Protein AF-E5LF82-F1 (afdb_monomer_lite)

Structure (mmCIF, N/CA/C/O backbone):
data_AF-E5LF82-F1
#
_entry.id   AF-E5LF82-F1
#
loop_
_atom_site.group_PDB
_atom_site.id
_atom_site.type_symbol
_atom_site.label_atom_id
_atom_site.label_alt_id
_atom_site.label_comp_id
_atom_site.label_asym_id
_atom_site.label_entity_id
_atom_site.label_seq_id
_atom_site.pdbx_PDB_ins_code
_atom_site.Cartn_x
_atom_site.Cartn_y
_atom_site.Cartn_z
_atom_site.occupancy
_atom_site.B_iso_or_equiv
_atom_site.auth_seq_id
_atom_site.auth_comp_id
_atom_site.auth_asym_id
_atom_site.auth_atom_id
_atom_site.pdbx_PDB_model_num
ATOM 1 N N . MET A 1 1 ? -21.997 -11.253 11.250 1.00 47.41 1 MET A N 1
ATOM 2 C CA . MET A 1 1 ? -20.724 -11.170 10.497 1.00 47.41 1 MET A CA 1
ATOM 3 C C . MET A 1 1 ? -20.856 -10.512 9.112 1.00 47.41 1 MET A C 1
ATOM 5 O O . MET A 1 1 ? -19.871 -10.499 8.397 1.00 47.41 1 MET A O 1
ATOM 9 N N . GLN A 1 2 ? -21.996 -9.924 8.711 1.00 51.28 2 GLN A N 1
ATOM 10 C CA . GLN A 1 2 ? -22.192 -9.512 7.305 1.00 51.28 2 GLN A CA 1
ATOM 11 C C . GLN A 1 2 ? -21.919 -8.041 6.942 1.00 51.28 2 GLN A C 1
ATOM 13 O O . GLN A 1 2 ? -21.893 -7.746 5.759 1.00 51.28 2 GLN A O 1
ATOM 18 N N . ASN A 1 3 ? -21.644 -7.133 7.885 1.00 60.53 3 ASN A N 1
ATOM 19 C CA . ASN A 1 3 ? -21.541 -5.697 7.569 1.00 60.53 3 ASN A CA 1
ATOM 20 C C . ASN A 1 3 ? -20.245 -5.063 8.094 1.00 60.53 3 ASN A C 1
ATOM 22 O O . ASN A 1 3 ? -20.290 -4.052 8.793 1.00 60.53 3 ASN A O 1
ATOM 26 N N . ALA A 1 4 ? -19.084 -5.656 7.807 1.00 63.56 4 ALA A N 1
ATOM 27 C CA . ALA A 1 4 ? -17.857 -4.867 7.908 1.00 63.56 4 ALA A CA 1
ATOM 28 C C . ALA A 1 4 ? -17.873 -3.848 6.751 1.00 63.56 4 ALA A C 1
ATOM 30 O O . ALA A 1 4 ? -18.086 -4.268 5.611 1.00 63.56 4 ALA A O 1
ATOM 31 N N . PRO A 1 5 ? -17.709 -2.538 7.002 1.00 83.50 5 PRO A N 1
ATOM 32 C CA . PRO A 1 5 ? -17.713 -1.544 5.935 1.00 83.50 5 PRO A CA 1
ATOM 33 C C . PRO A 1 5 ? -16.528 -1.800 4.992 1.00 83.50 5 PRO A C 1
ATOM 35 O O . PRO A 1 5 ? -15.372 -1.587 5.355 1.00 83.50 5 PRO A O 1
ATOM 38 N N . LEU A 1 6 ? -16.832 -2.307 3.795 1.00 90.19 6 LEU A N 1
ATOM 39 C CA . LEU A 1 6 ? -15.876 -2.572 2.726 1.00 90.19 6 LEU A CA 1
ATOM 40 C C . LEU A 1 6 ? -15.941 -1.431 1.712 1.00 90.19 6 LEU A C 1
ATOM 42 O O . LEU A 1 6 ? -16.985 -1.182 1.113 1.00 90.19 6 LEU A O 1
ATOM 46 N N . PHE A 1 7 ? -14.812 -0.760 1.513 1.00 92.25 7 PHE A N 1
ATOM 47 C CA . PHE A 1 7 ? -14.659 0.288 0.511 1.00 92.25 7 PHE A CA 1
ATOM 48 C C . PHE A 1 7 ? -13.839 -0.267 -0.651 1.00 92.25 7 PHE A C 1
ATOM 50 O O . PHE A 1 7 ? -12.720 -0.733 -0.438 1.00 92.25 7 PHE A O 1
ATOM 57 N N . ILE A 1 8 ? -14.400 -0.225 -1.859 1.00 93.56 8 ILE A N 1
ATOM 58 C CA . ILE A 1 8 ? -13.746 -0.688 -3.088 1.00 93.56 8 ILE A CA 1
ATOM 59 C C . ILE A 1 8 ? -13.497 0.525 -3.978 1.00 93.56 8 ILE A C 1
ATOM 61 O O . ILE A 1 8 ? -14.382 1.362 -4.151 1.00 93.56 8 ILE A O 1
ATOM 65 N N . ASP A 1 9 ? -12.287 0.606 -4.520 1.00 91.62 9 ASP A N 1
ATOM 66 C CA . ASP A 1 9 ? -11.890 1.616 -5.491 1.00 91.62 9 ASP A CA 1
ATOM 67 C C . ASP A 1 9 ? -11.244 0.913 -6.683 1.00 91.62 9 ASP A C 1
ATOM 69 O O . ASP A 1 9 ? -10.179 0.312 -6.550 1.00 91.62 9 ASP A O 1
ATOM 73 N N . ASP A 1 10 ? -11.921 0.950 -7.824 1.00 90.94 10 ASP A N 1
ATOM 74 C CA . ASP A 1 10 ? -11.541 0.292 -9.074 1.00 90.94 10 ASP A CA 1
ATOM 75 C C . ASP A 1 10 ? -10.897 1.264 -10.078 1.00 90.94 10 ASP A C 1
ATOM 77 O O . ASP A 1 10 ? -10.710 0.924 -11.249 1.00 90.94 10 ASP A O 1
ATOM 81 N N . SER A 1 11 ? -10.524 2.472 -9.629 1.00 89.62 11 SER A N 1
ATOM 82 C CA . SER A 1 11 ? -9.855 3.455 -10.485 1.00 89.62 11 SER A CA 1
ATOM 83 C C . SER A 1 11 ? -8.552 2.868 -11.059 1.00 89.62 11 SER A C 1
ATOM 85 O O . SER A 1 11 ? -7.685 2.429 -10.294 1.00 89.62 11 SER A O 1
ATOM 87 N N . PRO A 1 12 ? -8.350 2.885 -12.388 1.00 86.19 12 PRO A N 1
ATOM 88 C CA . PRO A 1 12 ? -7.137 2.354 -12.996 1.00 86.19 12 PRO A CA 1
ATOM 89 C C . PRO A 1 12 ? -5.934 3.270 -12.736 1.00 86.19 12 PRO A C 1
ATOM 91 O O . PRO A 1 12 ? -6.082 4.475 -12.548 1.00 86.19 12 PRO A O 1
ATOM 94 N N . ASN A 1 13 ? -4.726 2.703 -12.804 1.00 83.00 13 ASN A N 1
ATOM 95 C CA . ASN A 1 13 ? -3.452 3.439 -12.802 1.00 83.00 13 ASN A CA 1
ATOM 96 C C . ASN A 1 13 ? -3.244 4.394 -11.611 1.00 83.00 13 ASN A C 1
ATOM 98 O O . ASN A 1 13 ? -2.552 5.403 -11.749 1.00 83.00 13 ASN A O 1
ATOM 102 N N . MET A 1 14 ? -3.814 4.085 -10.442 1.00 87.50 14 MET A N 1
ATOM 103 C CA . MET A 1 14 ? -3.644 4.922 -9.256 1.00 87.50 14 MET A CA 1
ATOM 104 C C . MET A 1 14 ? -2.170 5.063 -8.863 1.00 87.50 14 MET A C 1
ATOM 106 O O . MET A 1 14 ? -1.434 4.086 -8.682 1.00 87.50 14 MET A O 1
ATOM 110 N N . SER A 1 15 ? -1.759 6.310 -8.664 1.00 89.44 15 SER A N 1
ATOM 111 C CA . SER A 1 15 ? -0.474 6.648 -8.076 1.00 89.44 15 SER A CA 1
ATOM 112 C C . SER A 1 15 ? -0.471 6.369 -6.572 1.00 89.44 15 SER A C 1
ATOM 114 O O . SER A 1 15 ? -1.491 6.409 -5.877 1.00 89.44 15 SER A O 1
ATOM 116 N N . LEU A 1 16 ? 0.725 6.173 -6.020 1.00 90.31 16 LEU A N 1
ATOM 117 C CA . LEU A 1 16 ? 0.916 6.035 -4.577 1.00 90.31 16 LEU A CA 1
ATOM 118 C C . LEU A 1 16 ? 0.364 7.243 -3.791 1.00 90.31 16 LEU A C 1
ATOM 120 O O . LEU A 1 16 ? -0.136 7.078 -2.679 1.00 90.31 16 LEU A O 1
ATOM 124 N N . MET A 1 17 ? 0.444 8.456 -4.348 1.00 90.88 17 MET A N 1
ATOM 125 C CA . MET A 1 17 ? -0.061 9.666 -3.692 1.00 90.88 17 MET A CA 1
ATOM 126 C C . MET A 1 17 ? -1.590 9.654 -3.579 1.00 90.88 17 MET A C 1
ATOM 128 O O . MET A 1 17 ? -2.124 9.991 -2.521 1.00 90.88 17 MET A O 1
ATOM 132 N N . GLU A 1 18 ? -2.287 9.209 -4.624 1.00 92.56 18 GLU A N 1
ATOM 133 C CA . GLU A 1 18 ? -3.747 9.063 -4.615 1.00 92.56 18 GLU A CA 1
ATOM 134 C C . GLU A 1 18 ? -4.193 7.993 -3.617 1.00 92.56 18 GLU A C 1
ATOM 136 O O . GLU A 1 18 ? -5.106 8.239 -2.826 1.00 92.56 18 GLU A O 1
ATOM 141 N N . ILE A 1 19 ? -3.497 6.851 -3.570 1.00 93.69 19 ILE A N 1
ATOM 142 C CA . ILE A 1 19 ? -3.754 5.793 -2.581 1.00 93.69 19 ILE A CA 1
ATOM 143 C C . ILE A 1 19 ? -3.595 6.343 -1.159 1.00 93.69 19 ILE A C 1
ATOM 145 O O . ILE A 1 19 ? -4.478 6.154 -0.321 1.00 93.69 19 ILE A O 1
ATOM 149 N N . ARG A 1 20 ? -2.511 7.086 -0.883 1.00 94.50 20 ARG A N 1
ATOM 150 C CA . ARG A 1 20 ? -2.284 7.728 0.424 1.00 94.50 20 ARG A CA 1
ATOM 151 C C . ARG A 1 20 ? -3.421 8.682 0.791 1.00 94.50 20 ARG A C 1
ATOM 153 O O . ARG A 1 20 ? -3.935 8.609 1.906 1.00 94.50 20 ARG A O 1
ATOM 160 N N . ALA A 1 21 ? -3.831 9.553 -0.131 1.00 95.31 21 ALA A N 1
ATOM 161 C CA . ALA A 1 21 ? -4.909 10.512 0.103 1.00 95.31 21 ALA A CA 1
ATOM 162 C C . ALA A 1 21 ? -6.245 9.811 0.406 1.00 95.31 21 ALA A C 1
ATOM 164 O O . ALA A 1 21 ? -6.923 10.162 1.376 1.00 95.31 21 ALA A O 1
ATOM 165 N N . LYS A 1 22 ? -6.594 8.776 -0.369 1.00 94.69 22 LYS A N 1
ATOM 166 C CA . LYS A 1 22 ? -7.812 7.978 -0.166 1.00 94.69 22 LYS A CA 1
ATOM 167 C C . LYS A 1 22 ? -7.792 7.248 1.177 1.00 94.69 22 LYS A C 1
ATOM 169 O O . LYS A 1 22 ? -8.762 7.354 1.925 1.00 94.69 22 LYS A O 1
ATOM 174 N N . CYS A 1 23 ? -6.687 6.586 1.526 1.00 96.00 23 CYS A N 1
ATOM 175 C CA . CYS A 1 23 ? -6.569 5.861 2.794 1.00 96.00 23 CYS A CA 1
ATOM 176 C C . CYS A 1 23 ? -6.634 6.800 4.008 1.00 96.00 23 CYS A C 1
ATOM 178 O O . CYS A 1 23 ? -7.333 6.496 4.970 1.00 96.00 23 CYS A O 1
ATOM 180 N N . ARG A 1 24 ? -5.980 7.971 3.954 1.00 95.56 24 ARG A N 1
ATOM 181 C CA . ARG A 1 24 ? -6.075 8.991 5.014 1.00 95.56 24 ARG A CA 1
ATOM 182 C C . ARG A 1 24 ? -7.505 9.479 5.204 1.00 95.56 24 ARG A C 1
ATOM 184 O O . ARG A 1 24 ? -7.983 9.532 6.332 1.00 95.56 24 ARG A O 1
ATOM 191 N N . ARG A 1 25 ? -8.198 9.793 4.105 1.00 95.12 25 ARG A N 1
ATOM 192 C CA . ARG A 1 25 ? -9.608 10.197 4.147 1.00 95.12 25 ARG A CA 1
ATOM 193 C C . ARG A 1 25 ? -10.465 9.103 4.781 1.00 95.12 25 ARG A C 1
ATOM 195 O O . ARG A 1 25 ? -11.253 9.403 5.668 1.00 95.12 25 ARG A O 1
ATOM 202 N N . LEU A 1 26 ? -10.274 7.847 4.369 1.00 94.75 26 LEU A N 1
ATOM 203 C CA . LEU A 1 26 ? -11.003 6.710 4.930 1.00 94.75 26 LEU A CA 1
ATOM 204 C C . LEU A 1 26 ? -10.700 6.499 6.417 1.00 94.75 26 LEU A C 1
ATOM 206 O O . LEU A 1 26 ? -11.642 6.251 7.151 1.00 94.75 26 LEU A O 1
ATOM 210 N N . LYS A 1 27 ? -9.449 6.650 6.872 1.00 94.62 27 LYS A N 1
ATOM 211 C CA . LYS A 1 27 ? -9.064 6.558 8.295 1.00 94.62 27 LYS A CA 1
ATOM 212 C C . LYS A 1 27 ? -9.645 7.690 9.151 1.00 94.62 27 LYS A C 1
ATOM 214 O O . LYS A 1 27 ? -9.908 7.488 10.328 1.00 94.62 27 LYS A O 1
ATOM 219 N N . GLN A 1 28 ? -9.820 8.885 8.581 1.00 93.75 28 GLN A N 1
ATOM 220 C CA . GLN A 1 28 ? -10.410 10.030 9.284 1.00 93.75 28 GLN A CA 1
ATOM 221 C C . GLN A 1 28 ? -11.923 9.894 9.451 1.00 93.75 28 GLN A C 1
ATOM 223 O O . GLN A 1 28 ? -12.458 10.268 10.490 1.00 93.75 28 GLN A O 1
ATOM 228 N N . THR A 1 29 ? -12.617 9.402 8.422 1.00 93.06 29 THR A N 1
ATOM 229 C CA . THR A 1 29 ? -14.084 9.313 8.428 1.00 93.06 29 THR A CA 1
ATOM 230 C C . THR A 1 29 ? -14.610 7.939 8.831 1.00 93.06 29 THR A C 1
ATOM 232 O O . THR A 1 29 ? -15.795 7.811 9.123 1.00 93.06 29 THR A O 1
ATOM 235 N N . ASN A 1 30 ? -13.750 6.918 8.871 1.00 88.69 30 ASN A N 1
ATOM 236 C CA . ASN A 1 30 ? -14.090 5.537 9.207 1.00 88.69 30 ASN A CA 1
ATOM 237 C C . ASN A 1 30 ? -12.976 4.904 10.049 1.00 88.69 30 ASN A C 1
ATOM 239 O O . ASN A 1 30 ? -11.809 5.279 9.956 1.00 88.69 30 ASN A O 1
ATOM 243 N N . ASP A 1 31 ? -13.312 3.867 10.811 1.00 88.94 31 ASP A N 1
ATOM 244 C CA . ASP A 1 31 ? -12.331 3.084 11.564 1.00 88.94 31 ASP A CA 1
ATOM 245 C C . ASP A 1 31 ? -11.579 2.092 10.651 1.00 88.94 31 ASP A C 1
ATOM 247 O O . ASP A 1 31 ? -11.751 0.877 10.734 1.00 88.94 31 ASP A O 1
ATOM 251 N N . LEU A 1 32 ? -10.784 2.614 9.708 1.00 94.25 32 LEU A N 1
ATOM 252 C CA . LEU A 1 32 ? -10.026 1.808 8.747 1.00 94.25 32 LEU A CA 1
ATOM 253 C C . LEU A 1 32 ? -9.035 0.886 9.480 1.00 94.25 32 LEU A C 1
ATOM 255 O O . LEU A 1 32 ? -8.154 1.367 10.205 1.00 94.25 32 LEU A O 1
ATOM 259 N N . LYS A 1 33 ? -9.181 -0.430 9.261 1.00 93.69 33 LYS A N 1
ATOM 260 C CA . LYS A 1 33 ? -8.366 -1.494 9.883 1.00 93.69 33 LYS A CA 1
ATOM 261 C C . LYS A 1 33 ? -7.491 -2.290 8.917 1.00 93.69 33 LYS A C 1
ATOM 263 O O . LYS A 1 33 ? -6.581 -2.972 9.365 1.00 93.69 33 LYS A O 1
ATOM 268 N N . LEU A 1 34 ? -7.792 -2.258 7.621 1.00 94.81 34 LEU A N 1
ATOM 269 C CA . LEU A 1 34 ? -7.083 -3.036 6.611 1.00 94.81 34 LEU A CA 1
ATOM 270 C C . LEU A 1 34 ? -7.126 -2.304 5.274 1.00 94.81 34 LEU A C 1
ATOM 272 O O . LEU A 1 34 ? -8.161 -1.758 4.894 1.00 94.81 34 LEU A O 1
ATOM 276 N N . VAL A 1 35 ? -6.008 -2.341 4.554 1.00 95.69 35 VAL A N 1
ATOM 277 C CA . VAL A 1 35 ? -5.907 -1.894 3.165 1.00 95.69 35 VAL A CA 1
ATOM 278 C C . VAL A 1 35 ? -5.379 -3.056 2.336 1.00 95.69 35 VAL A C 1
ATOM 280 O O . VAL A 1 35 ? -4.351 -3.641 2.671 1.00 95.69 35 VAL A O 1
ATOM 283 N N . VAL A 1 36 ? -6.078 -3.378 1.250 1.00 95.44 36 VAL A N 1
ATOM 284 C CA . VAL A 1 36 ? -5.668 -4.390 0.271 1.00 95.44 36 VAL A CA 1
ATOM 285 C C . VAL A 1 36 ? -5.448 -3.691 -1.065 1.00 95.44 36 VAL A C 1
ATOM 287 O O . VAL A 1 36 ? -6.258 -2.856 -1.460 1.00 95.44 36 VAL A O 1
ATOM 290 N N . ILE A 1 37 ? -4.344 -4.012 -1.741 1.00 93.25 37 ILE A N 1
ATOM 291 C CA . ILE A 1 37 ? -4.011 -3.494 -3.072 1.00 93.25 37 ILE A CA 1
ATOM 292 C C . ILE A 1 37 ? -3.840 -4.686 -4.010 1.00 93.25 37 ILE A C 1
ATOM 294 O O . ILE A 1 37 ? -2.971 -5.526 -3.777 1.00 93.25 37 ILE A O 1
ATOM 298 N N . ASP A 1 38 ? -4.640 -4.725 -5.071 1.00 91.19 38 ASP A N 1
ATOM 299 C CA . ASP A 1 38 ? -4.603 -5.741 -6.124 1.00 91.19 38 ASP A CA 1
ATOM 300 C C . ASP A 1 38 ? -4.387 -5.055 -7.487 1.00 91.19 38 ASP A C 1
ATOM 302 O O . ASP A 1 38 ? -5.290 -4.415 -8.015 1.00 91.19 38 ASP A O 1
ATOM 306 N N . TYR A 1 39 ? -3.185 -5.046 -8.066 1.00 87.44 39 TYR A N 1
ATOM 307 C CA . TYR A 1 39 ? -1.903 -5.536 -7.552 1.00 87.44 39 TYR A CA 1
ATOM 308 C C . TYR A 1 39 ? -0.802 -4.488 -7.752 1.00 87.44 39 TYR A C 1
ATOM 310 O O . TYR A 1 39 ? -0.875 -3.617 -8.620 1.00 87.44 39 TYR A O 1
ATOM 318 N N . LEU A 1 40 ? 0.253 -4.578 -6.939 1.00 87.12 40 LEU A N 1
ATOM 319 C CA . LEU A 1 40 ? 1.314 -3.568 -6.839 1.00 87.12 40 LEU A CA 1
ATOM 320 C C . LEU A 1 40 ? 1.961 -3.224 -8.194 1.00 87.12 40 LEU A C 1
ATOM 322 O O . LEU A 1 40 ? 2.297 -2.073 -8.462 1.00 87.12 40 LEU A O 1
ATOM 326 N N . GLN A 1 41 ? 2.127 -4.215 -9.067 1.00 85.62 41 GLN A N 1
ATOM 327 C CA . GLN A 1 41 ? 2.744 -4.058 -10.381 1.00 85.62 41 GLN A CA 1
ATOM 328 C C . GLN A 1 41 ? 1.844 -3.356 -11.414 1.00 85.62 41 GLN A C 1
ATOM 330 O O . GLN A 1 41 ? 2.285 -3.206 -12.551 1.00 85.62 41 GLN A O 1
ATOM 335 N N . LEU A 1 42 ? 0.643 -2.890 -11.066 1.00 85.44 42 LEU A N 1
ATOM 336 C CA . LEU A 1 42 ? -0.119 -1.940 -11.894 1.00 85.44 42 LEU A CA 1
ATOM 337 C C . LEU A 1 42 ? 0.115 -0.482 -11.501 1.00 85.44 42 LEU A C 1
ATOM 339 O O . LEU A 1 42 ? -0.254 0.426 -12.240 1.00 85.44 42 LEU A O 1
ATOM 343 N N . MET A 1 43 ? 0.758 -0.239 -10.361 1.00 86.69 43 MET A N 1
ATOM 344 C CA . MET A 1 43 ? 1.076 1.114 -9.931 1.00 86.69 43 MET A CA 1
ATOM 345 C C . MET A 1 43 ? 2.192 1.706 -10.797 1.00 86.69 43 MET A C 1
ATOM 347 O O . MET A 1 43 ? 3.107 1.005 -11.246 1.00 86.69 43 MET A O 1
ATOM 351 N N . THR A 1 44 ? 2.143 3.018 -11.002 1.00 81.12 44 THR A N 1
ATOM 352 C CA . THR A 1 44 ? 3.186 3.777 -11.696 1.00 81.12 44 THR A CA 1
ATOM 353 C C . THR A 1 44 ? 3.592 4.989 -10.870 1.00 81.12 44 THR A C 1
ATOM 355 O O . THR A 1 44 ? 2.770 5.628 -10.212 1.00 81.12 44 THR A O 1
ATOM 358 N N . SER A 1 45 ? 4.885 5.300 -10.884 1.00 80.94 45 SER A N 1
ATOM 359 C CA . SER A 1 45 ? 5.429 6.514 -10.282 1.00 80.94 45 SER A CA 1
ATOM 360 C C . SER A 1 45 ? 5.253 7.737 -11.189 1.00 80.94 45 SER A C 1
ATOM 362 O O . SER A 1 45 ? 5.540 8.854 -10.758 1.00 80.94 45 SER A O 1
ATOM 364 N N . GLY A 1 46 ? 4.808 7.540 -12.442 1.00 79.62 46 GLY A N 1
ATOM 365 C CA . GLY A 1 46 ? 4.741 8.581 -13.473 1.00 79.62 46 GLY A CA 1
ATOM 366 C C . GLY A 1 46 ? 6.116 9.090 -13.923 1.00 79.62 46 GLY A C 1
ATOM 367 O O . GLY A 1 46 ? 6.198 10.083 -14.643 1.00 79.62 46 GLY A O 1
ATOM 368 N N . LYS A 1 47 ? 7.202 8.439 -13.487 1.00 81.81 47 LYS A N 1
ATOM 369 C CA . LYS A 1 47 ? 8.589 8.810 -13.777 1.00 81.81 47 LYS A CA 1
ATOM 370 C C . LYS A 1 47 ? 9.256 7.734 -14.623 1.00 81.81 47 LYS A C 1
ATOM 372 O O . LYS A 1 47 ? 8.925 6.556 -14.518 1.00 81.81 47 LYS A O 1
ATOM 377 N N . ALA A 1 48 ? 10.234 8.143 -15.428 1.00 78.94 48 ALA A N 1
ATOM 378 C CA . ALA A 1 48 ? 11.157 7.196 -16.034 1.00 78.94 48 ALA A CA 1
ATOM 379 C C . ALA A 1 48 ? 12.003 6.560 -14.921 1.00 78.94 48 ALA A C 1
ATOM 381 O O . ALA A 1 48 ? 12.685 7.263 -14.176 1.00 78.94 48 ALA A O 1
ATOM 382 N N . VAL A 1 49 ? 11.925 5.240 -14.801 1.00 82.69 49 VAL A N 1
ATOM 383 C CA . VAL A 1 49 ? 12.697 4.438 -13.849 1.00 82.69 49 VAL A CA 1
ATOM 384 C C . VAL A 1 49 ? 13.567 3.457 -14.621 1.00 82.69 49 VAL A C 1
ATOM 386 O O . VAL A 1 49 ? 13.124 2.867 -15.603 1.00 82.69 49 VAL A O 1
ATOM 389 N N . GLU A 1 50 ? 14.807 3.270 -14.173 1.00 81.75 50 GLU A N 1
ATOM 390 C CA . GLU A 1 50 ? 15.762 2.372 -14.838 1.00 81.75 50 GLU A CA 1
ATOM 391 C C . GLU A 1 50 ? 15.361 0.898 -14.712 1.00 81.75 50 GLU A C 1
ATOM 393 O O . GLU A 1 50 ? 15.639 0.091 -15.596 1.00 81.75 50 GLU A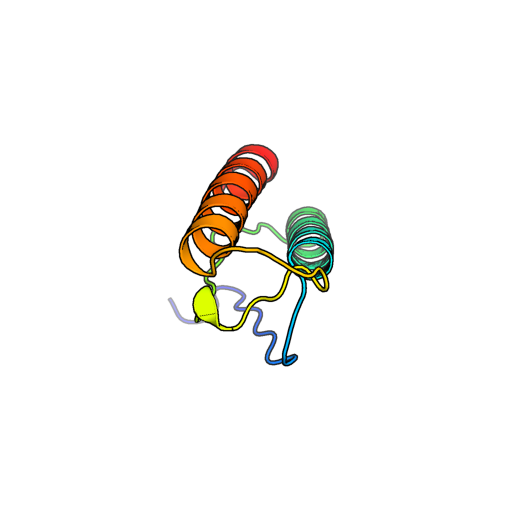 O 1
ATOM 398 N N . SER A 1 51 ? 14.686 0.534 -13.618 1.00 90.88 51 SER A N 1
ATOM 399 C CA . SER A 1 51 ? 14.273 -0.839 -13.350 1.00 90.88 51 SER A CA 1
ATOM 400 C C . SER A 1 51 ? 12.902 -0.902 -12.692 1.00 90.88 51 SER A C 1
ATOM 402 O O . SER A 1 51 ? 12.663 -0.314 -11.633 1.00 90.88 51 SER A O 1
ATOM 404 N N . ARG A 1 52 ? 12.019 -1.728 -13.264 1.00 89.00 52 ARG A N 1
ATOM 405 C CA . ARG A 1 52 ? 10.703 -2.027 -12.683 1.00 89.00 52 ARG A CA 1
ATOM 406 C C . ARG A 1 52 ? 10.810 -2.668 -11.297 1.00 89.00 52 ARG A C 1
ATOM 408 O O . ARG A 1 52 ? 9.946 -2.451 -10.453 1.00 89.00 52 ARG A O 1
ATOM 415 N N . GLN A 1 53 ? 11.871 -3.434 -11.037 1.00 91.69 53 GLN A N 1
ATOM 416 C CA . GLN A 1 53 ? 12.100 -4.041 -9.721 1.00 91.69 53 GLN A CA 1
ATOM 417 C C . GLN A 1 53 ? 12.402 -2.988 -8.653 1.00 91.69 53 GLN A C 1
ATOM 419 O O . GLN A 1 53 ? 11.941 -3.109 -7.515 1.00 91.69 53 GLN A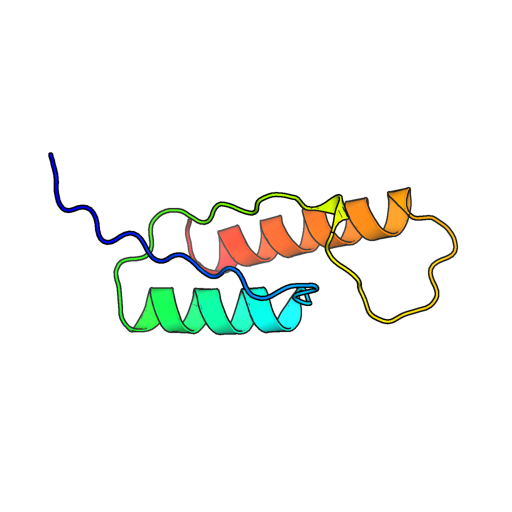 O 1
ATOM 424 N N . GLN A 1 54 ? 13.151 -1.945 -9.016 1.00 90.81 54 GLN A N 1
ATOM 425 C CA . GLN A 1 54 ? 13.445 -0.843 -8.109 1.00 90.81 54 GLN A CA 1
ATOM 426 C C . GLN A 1 54 ? 12.179 -0.042 -7.802 1.00 90.81 54 GLN A C 1
ATOM 428 O O . GLN A 1 54 ? 11.895 0.210 -6.635 1.00 90.81 54 GLN A O 1
ATOM 433 N N . GLU A 1 55 ? 11.368 0.250 -8.816 1.00 90.00 55 GLU A N 1
ATOM 434 C CA . GLU A 1 55 ? 10.097 0.959 -8.645 1.00 90.00 55 GLU A CA 1
ATOM 435 C C . GLU A 1 55 ? 9.122 0.185 -7.737 1.00 90.00 55 GLU A C 1
ATOM 437 O O . GLU A 1 55 ? 8.566 0.729 -6.784 1.00 90.00 55 GLU A O 1
ATOM 442 N N . VAL A 1 56 ? 8.991 -1.127 -7.950 1.00 91.56 56 VAL A N 1
ATOM 443 C CA . VAL A 1 56 ? 8.213 -2.015 -7.071 1.00 91.56 56 VAL A CA 1
ATOM 444 C C . VAL A 1 56 ? 8.769 -2.024 -5.639 1.00 91.56 56 VAL A C 1
ATOM 446 O O . VAL A 1 56 ? 8.002 -1.994 -4.672 1.00 91.56 56 VAL A O 1
ATOM 449 N N . SER A 1 57 ? 10.094 -2.012 -5.478 1.00 92.81 57 SER A N 1
ATOM 450 C CA . SER A 1 57 ? 10.738 -1.930 -4.160 1.00 92.81 57 SER A CA 1
ATOM 451 C C . SER A 1 57 ? 10.448 -0.598 -3.458 1.00 92.81 57 SER A C 1
ATOM 453 O O . SER A 1 57 ? 10.232 -0.570 -2.245 1.00 92.81 57 SER A O 1
ATOM 455 N N . GLU A 1 58 ? 10.406 0.505 -4.204 1.00 92.00 58 GLU A N 1
ATOM 456 C CA . GLU A 1 58 ? 10.035 1.828 -3.698 1.00 92.00 58 GLU A CA 1
ATOM 457 C C . GLU A 1 58 ? 8.567 1.877 -3.266 1.00 92.00 58 GLU A C 1
ATOM 459 O O . GLU A 1 58 ? 8.280 2.336 -2.155 1.00 92.00 58 GLU A O 1
ATOM 464 N N . PHE A 1 59 ? 7.647 1.329 -4.068 1.00 93.38 59 PHE A N 1
ATOM 465 C CA . PHE A 1 59 ? 6.237 1.219 -3.685 1.00 93.38 59 PHE A CA 1
ATOM 466 C C . PHE A 1 59 ? 6.063 0.403 -2.409 1.00 93.38 59 PHE A C 1
ATOM 468 O O . PHE A 1 59 ? 5.383 0.852 -1.489 1.00 93.38 59 PHE A O 1
ATOM 475 N N . SER A 1 60 ? 6.729 -0.748 -2.302 1.00 94.62 60 SER A N 1
ATOM 476 C CA . SER A 1 60 ? 6.671 -1.593 -1.105 1.00 94.62 60 SER A CA 1
ATOM 477 C C . SER A 1 60 ? 7.114 -0.840 0.159 1.00 94.62 60 SER A C 1
ATOM 479 O O . SER A 1 60 ? 6.406 -0.829 1.172 1.00 94.62 60 SER A O 1
ATOM 481 N N . ARG A 1 61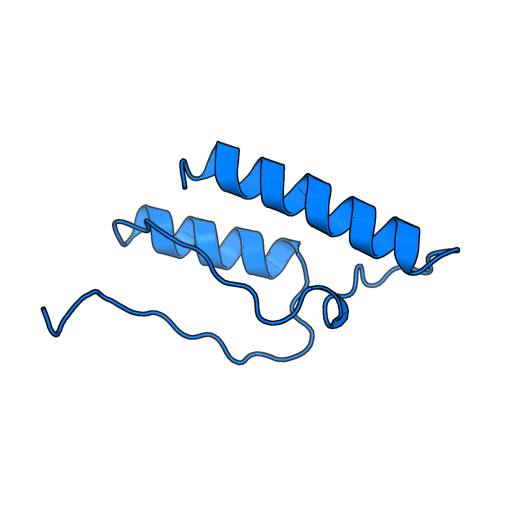 ? 8.239 -0.111 0.094 1.00 9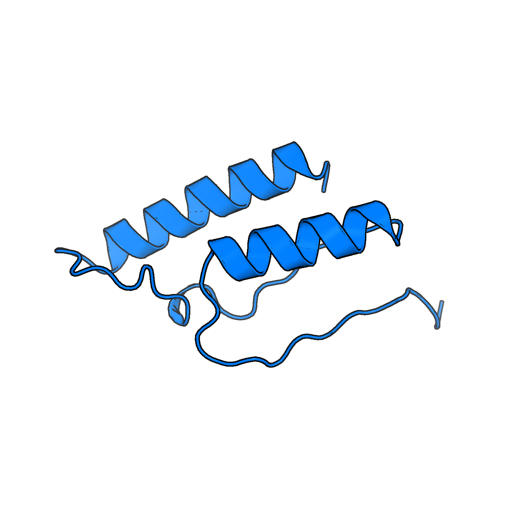5.81 61 ARG A N 1
ATOM 482 C CA . ARG A 1 61 ? 8.716 0.726 1.212 1.00 95.81 61 ARG A CA 1
ATOM 483 C C . ARG A 1 61 ? 7.706 1.807 1.581 1.00 95.81 61 ARG A C 1
ATOM 485 O O . ARG A 1 61 ? 7.417 2.003 2.762 1.00 95.81 61 ARG A O 1
ATOM 492 N N . ALA A 1 62 ? 7.156 2.501 0.592 1.00 94.88 62 ALA A N 1
ATOM 493 C CA . ALA A 1 62 ? 6.230 3.591 0.845 1.00 94.88 62 ALA A CA 1
ATOM 494 C C . ALA A 1 62 ? 4.873 3.116 1.385 1.00 94.88 62 ALA A C 1
ATOM 496 O O . ALA A 1 62 ? 4.297 3.780 2.250 1.00 94.88 62 ALA A O 1
ATOM 497 N N . LEU A 1 63 ? 4.394 1.948 0.948 1.00 96.00 63 LEU A N 1
ATOM 498 C CA . LEU A 1 63 ? 3.215 1.297 1.517 1.00 96.00 63 LEU A CA 1
ATOM 499 C C . LEU A 1 63 ? 3.453 0.873 2.965 1.00 96.00 63 LEU A C 1
ATOM 501 O O . LEU A 1 63 ? 2.587 1.088 3.808 1.00 96.00 63 LEU A O 1
ATOM 505 N N . LYS A 1 64 ? 4.646 0.364 3.303 1.00 96.81 64 LYS A N 1
ATOM 506 C CA . LYS A 1 64 ? 4.980 0.064 4.702 1.00 96.81 64 LYS A CA 1
ATOM 507 C C . LYS A 1 64 ? 4.963 1.318 5.580 1.00 96.81 64 LYS A C 1
ATOM 509 O O . LYS A 1 64 ? 4.519 1.253 6.726 1.00 96.81 64 LYS A O 1
ATOM 514 N N . LEU A 1 65 ? 5.446 2.448 5.065 1.00 97.50 65 LEU A N 1
ATOM 515 C CA 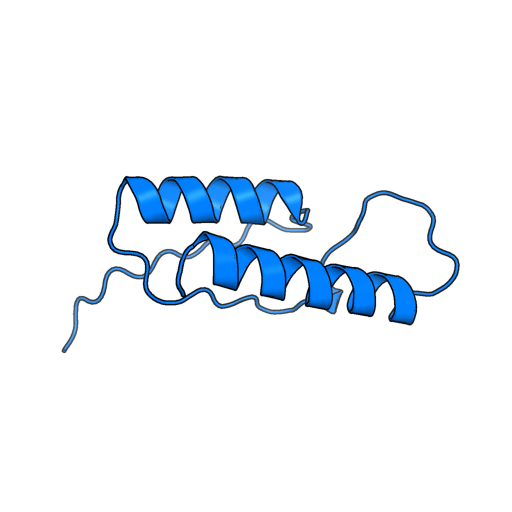. LEU A 1 65 ? 5.375 3.729 5.773 1.00 97.50 65 LEU A CA 1
ATOM 516 C C . LEU A 1 65 ? 3.931 4.218 5.914 1.00 97.50 65 LEU A C 1
ATOM 518 O O . LEU A 1 65 ? 3.572 4.702 6.981 1.00 97.50 65 LEU A O 1
ATOM 522 N N . LEU A 1 66 ? 3.099 4.054 4.881 1.00 96.31 66 LEU A N 1
ATOM 523 C CA .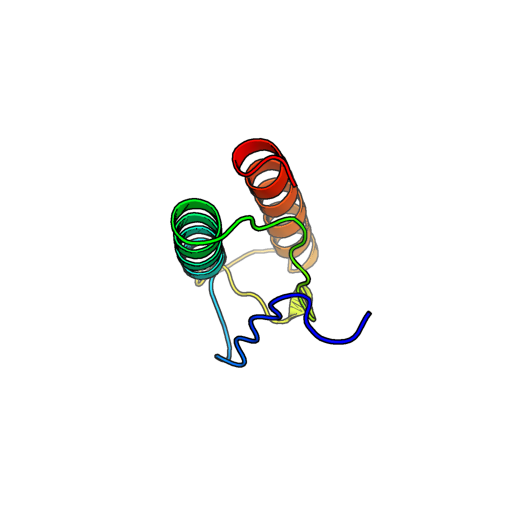 LEU A 1 66 ? 1.671 4.367 4.953 1.00 96.31 66 LEU A CA 1
ATOM 524 C C . LEU A 1 66 ? 0.958 3.522 6.018 1.00 96.31 66 LEU A C 1
ATOM 526 O O . LEU A 1 66 ? 0.211 4.072 6.814 1.00 96.31 66 LEU A O 1
ATOM 530 N N . ALA A 1 67 ? 1.227 2.218 6.074 1.00 97.38 67 ALA A N 1
ATOM 531 C CA . ALA A 1 67 ? 0.663 1.326 7.086 1.00 97.38 67 ALA A CA 1
ATOM 532 C C . ALA A 1 67 ? 1.033 1.776 8.511 1.00 97.38 67 ALA A C 1
ATOM 534 O O . ALA A 1 67 ? 0.166 1.923 9.366 1.00 97.38 67 ALA A O 1
ATOM 535 N N . LYS A 1 68 ? 2.314 2.113 8.742 1.00 97.19 68 LYS A N 1
ATOM 536 C CA . LYS A 1 68 ? 2.770 2.680 10.024 1.00 97.19 68 LYS A CA 1
ATOM 537 C C . LYS A 1 68 ? 2.067 3.993 10.372 1.00 97.19 68 LYS A C 1
ATOM 539 O O . LYS A 1 68 ? 1.725 4.201 11.524 1.00 97.19 68 LYS A O 1
ATOM 544 N N . GLU A 1 69 ? 1.893 4.871 9.390 1.00 95.69 69 GLU A N 1
ATOM 545 C CA . GLU A 1 69 ? 1.252 6.176 9.568 1.00 95.69 69 GLU A CA 1
ATOM 546 C C . GLU A 1 69 ? -0.244 6.058 9.894 1.00 95.69 69 GLU A C 1
ATOM 548 O O . GLU A 1 69 ? -0.764 6.833 10.687 1.00 95.69 69 GLU A O 1
ATOM 553 N N . LEU A 1 70 ? -0.937 5.100 9.275 1.00 96.31 70 LEU A N 1
ATOM 554 C CA . LEU A 1 70 ? -2.368 4.867 9.478 1.00 96.31 70 LEU A CA 1
ATOM 555 C C . LEU A 1 70 ? -2.667 3.918 10.641 1.00 96.31 70 LEU A C 1
ATOM 557 O O . LEU A 1 70 ? -3.843 3.716 10.948 1.00 96.31 70 LEU A O 1
ATOM 561 N N . GLU A 1 71 ? -1.639 3.328 11.251 1.00 95.81 71 GLU A N 1
ATOM 562 C CA . GLU A 1 71 ? -1.757 2.292 12.278 1.00 95.81 71 GLU A CA 1
ATOM 563 C C . GLU A 1 71 ? -2.669 1.137 11.822 1.00 95.81 71 GLU A C 1
ATOM 565 O O . GLU A 1 71 ? -3.667 0.810 12.472 1.00 95.81 71 GLU A O 1
ATOM 570 N N . VAL A 1 72 ? -2.346 0.568 10.653 1.00 93.44 72 VAL A N 1
ATOM 571 C CA . VAL A 1 72 ? -2.986 -0.624 10.059 1.00 93.44 72 VAL A CA 1
ATOM 572 C C . VAL A 1 72 ? -1.955 -1.643 9.582 1.00 93.44 72 VAL A C 1
ATOM 574 O O . VAL A 1 72 ? -0.771 -1.268 9.399 1.00 93.44 72 VAL A O 1
#

pLDDT: mean 89.17, std 9.51, range [47.41, 97.5]

Secondary structure (DSSP, 8-state):
-----------TT--HHHHHHHHHHHHHHS-------S-GGG---SS--S-HHHHHHHHHHHHHHHHHHHT-

Organism: NCBI:txid1695

InterPro domains:
  IPR007694 DNA helicase, DnaB-like, C-terminal [PF03796] (1-72)
  IPR007694 DNA helicase, DnaB-like, C-terminal [PS51199] (1-72)
  IPR027417 P-loop containing nucleoside triphosphate hydrolase [G3DSA:3.40.50.300] (1-72)
  IPR027417 P-loop containing nucleoside triphosphate hydrolase [SSF52540] (3-71)

Sequence (72 aa):
MQNAPLFIDDSPNMSLMEIRAKCRRLKQTNDLKLVVIDYLQLMTSGKAVESRQQEVSEFSRALKLLAKELEV

Radius of gyration: 13.34 Å; chains: 1; bounding box: 38×22×28 Å

Foldseek 3Di:
DPDDPDDDDPDFQDEPVNVLVVLVVCLVVHVDDDDDDDPLLRYDNPDDDPDSVVVSVVSVVSVVVSCVVSVD